Protein AF-A0A842KSX8-F1 (afdb_monomer)

Solvent-accessible surface area (backbone atoms only — not comparable to full-atom values): 4672 Å² total; per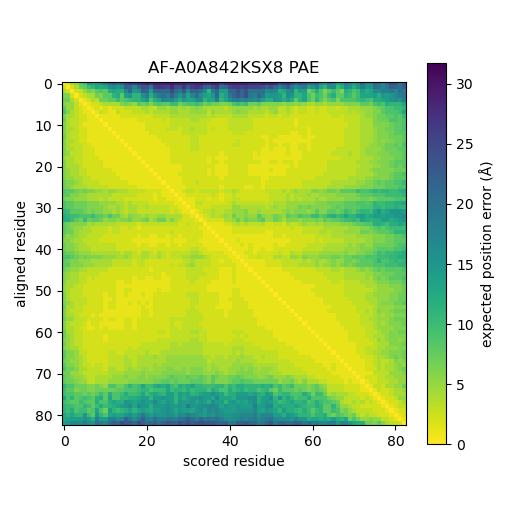-residue (Å²): 134,65,80,63,70,52,34,52,61,48,22,52,51,44,39,52,50,27,51,52,53,41,44,72,77,34,81,87,67,42,86,91,80,52,58,80,62,64,52,44,34,87,92,48,94,62,12,62,53,31,46,51,31,50,52,52,23,50,53,38,41,52,53,31,48,60,49,50,52,53,54,51,52,52,53,53,53,53,58,58,76,76,106

Secondary structure (DSSP, 8-state):
--GGGGHHHHHHHHHHHHHHHHHHH-TT--TTTS-GGGGG-TT-TTHHHHHHHHHHHHHHHHHHHHHHHHHHHHHHHHHHHT-

Foldseek 3Di:
DDPLVVLLVVLVVLLVVLLVVLCVVPVVDDPVPDDSCVSLDPPPPRNCSNVVSVVVSVVSVVSSVVVVVVVVVVVVVVVVVVD

Sequence (83 aa):
MSRVCLLGPLALIIAWATIFVSIMVNPWFNLFKGALSDLGALGLGTNYIFNTGLILTGIVFAIYAGFLERVLRNRVCQRFLNR

Radius of gyration: 18.04 Å; Cα contacts (8 Å, |Δi|>4): 54; chains: 1; bounding box: 41×23×50 Å

Structure (mmCIF, N/CA/C/O backbone):
data_AF-A0A842KSX8-F1
#
_entry.id   AF-A0A842KSX8-F1
#
loop_
_atom_site.group_PDB
_atom_site.id
_atom_site.type_symbol
_atom_site.label_atom_id
_atom_site.label_alt_id
_atom_site.label_comp_id
_atom_site.label_asym_id
_atom_site.label_entity_id
_atom_site.label_seq_id
_atom_site.pdbx_PDB_ins_code
_atom_site.Cartn_x
_atom_site.Cartn_y
_atom_site.Cartn_z
_atom_site.occupancy
_atom_site.B_iso_or_equiv
_atom_site.auth_seq_id
_atom_site.auth_comp_id
_atom_site.auth_asym_id
_atom_site.auth_atom_id
_atom_site.pdbx_PDB_model_num
ATOM 1 N N . MET A 1 1 ? -4.093 -2.341 24.988 1.00 51.19 1 MET A N 1
ATOM 2 C CA . MET A 1 1 ? -4.001 -1.787 23.618 1.00 51.19 1 MET A CA 1
ATOM 3 C C . MET A 1 1 ? -4.314 -2.897 22.631 1.00 51.19 1 MET A C 1
ATOM 5 O O . MET A 1 1 ? -3.646 -3.921 22.644 1.00 51.19 1 MET A O 1
ATOM 9 N N . SER A 1 2 ? -5.407 -2.766 21.888 1.00 55.16 2 SER A N 1
ATOM 10 C CA . SER A 1 2 ? -5.973 -3.823 21.04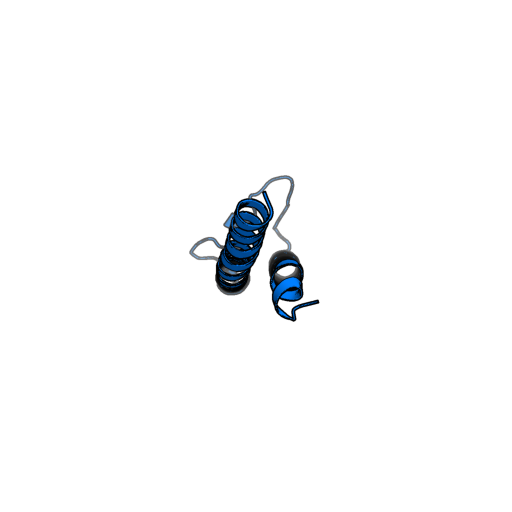3 1.00 55.16 2 SER A CA 1
ATOM 11 C C . SER A 1 2 ? -5.011 -4.172 19.900 1.00 55.16 2 SER A C 1
ATOM 13 O O . SER A 1 2 ? -4.509 -3.261 19.247 1.00 55.16 2 SER A O 1
ATOM 15 N N . ARG A 1 3 ? -4.806 -5.469 19.610 1.00 59.75 3 ARG A N 1
ATOM 16 C CA . ARG A 1 3 ? -3.965 -5.996 18.501 1.00 59.75 3 ARG A CA 1
ATOM 17 C C . ARG A 1 3 ? -4.226 -5.318 17.140 1.00 59.75 3 ARG A C 1
ATOM 19 O O . ARG A 1 3 ? -3.360 -5.259 16.282 1.00 59.75 3 ARG A O 1
ATOM 26 N N . VAL A 1 4 ? -5.411 -4.745 16.996 1.00 66.62 4 VAL A N 1
ATOM 27 C CA . VAL A 1 4 ? -5.909 -3.954 15.871 1.00 66.62 4 VAL A CA 1
ATOM 28 C C . VAL A 1 4 ? -5.116 -2.668 15.592 1.00 66.62 4 VAL A C 1
ATOM 30 O O . VAL A 1 4 ? -4.965 -2.304 14.431 1.00 66.62 4 VAL A O 1
ATOM 33 N N . CYS A 1 5 ? -4.573 -1.985 16.610 1.00 70.94 5 CYS A N 1
ATOM 34 C CA . CYS A 1 5 ? -3.760 -0.776 16.397 1.00 70.94 5 CYS A CA 1
ATOM 35 C C . CYS A 1 5 ? -2.496 -1.056 15.576 1.00 70.94 5 CYS A C 1
ATOM 37 O O . CYS A 1 5 ? -1.973 -0.140 14.953 1.00 70.94 5 CYS A O 1
ATOM 39 N N . LEU A 1 6 ? -2.019 -2.305 15.561 1.00 85.06 6 LEU A N 1
ATOM 40 C CA . LEU A 1 6 ? -0.829 -2.697 14.811 1.00 85.06 6 LE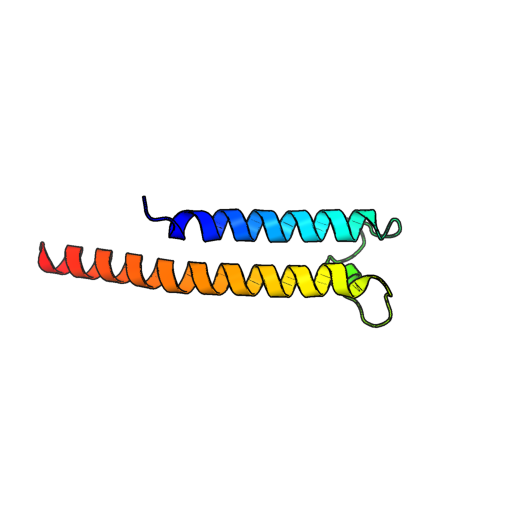U A CA 1
ATOM 41 C C . LEU A 1 6 ? -1.102 -2.866 13.310 1.00 85.06 6 LEU A C 1
ATOM 43 O O . LEU A 1 6 ? -0.154 -2.840 12.535 1.00 85.06 6 LEU A O 1
ATOM 47 N N . LEU A 1 7 ? -2.367 -2.984 12.882 1.00 90.06 7 LEU A N 1
ATOM 48 C CA . LEU A 1 7 ? -2.717 -3.162 11.467 1.00 90.06 7 LEU A CA 1
ATOM 49 C C . LEU A 1 7 ? -2.405 -1.920 10.621 1.00 90.06 7 LEU A C 1
ATOM 51 O O . LEU A 1 7 ? -1.961 -2.064 9.490 1.00 90.06 7 LEU A O 1
ATOM 55 N N . GLY A 1 8 ? -2.584 -0.713 11.169 1.00 89.38 8 GLY A N 1
ATOM 56 C CA . GLY A 1 8 ? -2.234 0.532 10.476 1.00 89.38 8 GLY A CA 1
ATOM 57 C C . GLY A 1 8 ? -0.729 0.633 10.177 1.00 89.38 8 GLY A C 1
ATOM 58 O O . GLY A 1 8 ? -0.350 0.710 9.008 1.00 89.38 8 GLY A O 1
ATOM 59 N N . PRO A 1 9 ? 0.148 0.564 11.199 1.00 93.31 9 PRO A N 1
ATOM 60 C CA . PRO A 1 9 ? 1.595 0.500 11.001 1.00 93.31 9 PRO A CA 1
ATOM 61 C C . PRO A 1 9 ? 2.034 -0.672 10.117 1.00 93.31 9 PRO A C 1
ATOM 63 O O . PRO A 1 9 ? 2.901 -0.499 9.267 1.00 93.31 9 PRO A O 1
ATOM 66 N N . LEU A 1 10 ? 1.412 -1.847 10.263 1.00 94.25 10 LEU A N 1
ATOM 67 C CA . LEU A 1 10 ? 1.696 -3.002 9.411 1.00 94.25 10 LEU A CA 1
ATOM 68 C C . LEU A 1 10 ? 1.389 -2.714 7.936 1.00 94.25 10 LEU A C 1
ATOM 70 O O . LEU A 1 10 ? 2.205 -3.041 7.081 1.00 94.25 10 LEU A O 1
ATOM 74 N N . ALA A 1 11 ? 0.261 -2.069 7.628 1.00 95.38 11 ALA A N 1
ATOM 75 C CA . ALA A 1 11 ? -0.079 -1.697 6.258 1.00 95.38 11 ALA A CA 1
ATOM 76 C C . ALA A 1 11 ? 0.956 -0.736 5.649 1.00 95.38 11 ALA A C 1
ATOM 78 O O . ALA A 1 11 ? 1.340 -0.908 4.495 1.00 95.38 11 ALA A O 1
ATOM 79 N N . LEU A 1 12 ? 1.467 0.226 6.429 1.00 95.88 12 LEU A N 1
ATOM 80 C CA . LEU A 1 12 ? 2.552 1.114 5.989 1.00 95.88 12 LEU A CA 1
ATOM 81 C C . LEU A 1 12 ? 3.851 0.350 5.718 1.00 95.88 12 LEU A C 1
ATOM 83 O O . LEU A 1 12 ? 4.514 0.617 4.719 1.00 95.88 12 LEU A O 1
ATOM 87 N N . ILE A 1 13 ? 4.204 -0.609 6.579 1.00 97.38 13 ILE A N 1
ATOM 88 C CA . ILE A 1 13 ? 5.387 -1.457 6.380 1.00 97.38 13 ILE A CA 1
ATOM 89 C C . ILE A 1 13 ? 5.248 -2.262 5.085 1.00 97.38 13 ILE A C 1
ATOM 91 O O . ILE A 1 13 ? 6.182 -2.280 4.288 1.00 97.38 13 ILE A O 1
ATOM 95 N N . ILE A 1 14 ? 4.086 -2.877 4.842 1.00 97.62 14 ILE A N 1
ATOM 96 C CA . ILE A 1 14 ? 3.820 -3.639 3.612 1.00 97.62 14 ILE A CA 1
ATOM 97 C C . ILE A 1 14 ? 3.923 -2.729 2.382 1.00 97.62 14 ILE A C 1
ATOM 99 O O . ILE A 1 14 ? 4.579 -3.103 1.407 1.00 97.62 14 ILE A O 1
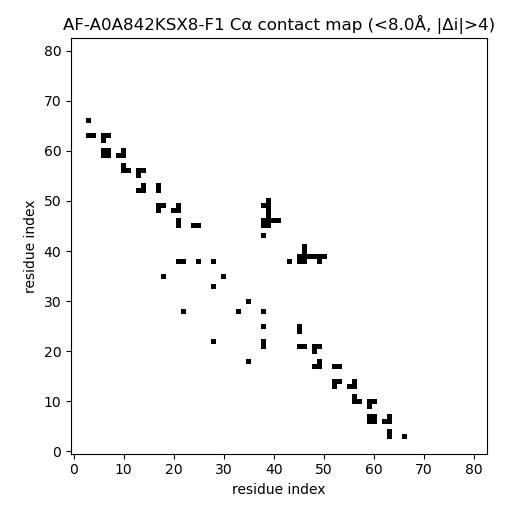ATOM 103 N N . ALA A 1 15 ? 3.339 -1.528 2.435 1.00 97.38 15 ALA A N 1
ATOM 104 C CA . ALA A 1 15 ? 3.372 -0.566 1.337 1.00 97.38 15 ALA A CA 1
ATOM 105 C C . ALA A 1 15 ? 4.810 -0.171 0.976 1.00 97.38 15 ALA A C 1
ATOM 107 O O . ALA A 1 15 ? 5.232 -0.322 -0.171 1.00 97.38 15 ALA A O 1
ATOM 108 N N . TRP A 1 16 ? 5.585 0.284 1.964 1.00 97.62 16 TRP A N 1
ATOM 109 C CA . TRP A 1 16 ? 6.965 0.710 1.747 1.00 97.62 16 TRP A CA 1
ATOM 110 C C . TRP A 1 16 ? 7.860 -0.449 1.324 1.00 97.62 16 TRP A C 1
ATOM 112 O O . TRP A 1 16 ? 8.617 -0.293 0.371 1.00 97.62 16 TRP A O 1
ATOM 122 N N . ALA A 1 17 ? 7.744 -1.620 1.956 1.00 97.94 17 ALA A N 1
ATOM 123 C CA . ALA A 1 17 ? 8.504 -2.803 1.557 1.00 97.94 17 ALA A CA 1
ATOM 124 C C . ALA A 1 17 ? 8.220 -3.186 0.095 1.00 97.94 17 ALA A C 1
ATOM 126 O O . ALA A 1 17 ? 9.153 -3.411 -0.671 1.00 97.94 17 ALA A O 1
ATOM 127 N N . THR A 1 18 ? 6.949 -3.178 -0.315 1.00 97.75 18 THR A N 1
ATOM 128 C CA . THR A 1 18 ? 6.547 -3.444 -1.706 1.00 97.75 18 THR A CA 1
ATOM 129 C C . THR A 1 18 ? 7.166 -2.433 -2.666 1.00 97.75 18 THR A C 1
ATOM 131 O O . THR A 1 18 ? 7.722 -2.827 -3.693 1.00 97.75 18 THR A O 1
ATOM 134 N N . ILE A 1 19 ? 7.097 -1.137 -2.338 1.00 97.25 19 ILE A N 1
ATOM 135 C CA . ILE A 1 19 ? 7.683 -0.063 -3.150 1.00 97.25 19 ILE A CA 1
ATOM 136 C C . ILE A 1 19 ? 9.194 -0.273 -3.284 1.00 97.25 19 ILE A C 1
ATOM 138 O O . ILE A 1 19 ? 9.701 -0.305 -4.401 1.00 97.25 19 ILE A O 1
ATOM 142 N N . PHE A 1 20 ? 9.907 -0.483 -2.175 1.00 97.12 20 PHE A N 1
ATOM 143 C CA . PHE A 1 20 ? 11.354 -0.699 -2.187 1.00 97.12 20 PHE A CA 1
ATOM 144 C C . PHE A 1 20 ? 11.749 -1.904 -3.039 1.00 97.12 20 PHE A C 1
ATOM 146 O O . PHE A 1 20 ? 12.604 -1.771 -3.911 1.00 97.12 20 PHE A O 1
ATOM 153 N N . VAL A 1 21 ? 11.101 -3.056 -2.844 1.00 98.00 21 VAL A N 1
ATOM 154 C CA . VAL A 1 21 ? 11.384 -4.263 -3.635 1.00 98.00 21 VAL A CA 1
ATOM 155 C C . VAL A 1 21 ? 11.099 -4.018 -5.118 1.00 98.00 21 VAL A C 1
ATOM 157 O O . VAL A 1 21 ? 11.914 -4.378 -5.966 1.00 98.00 21 VAL A O 1
ATOM 160 N N . SER A 1 22 ? 9.992 -3.348 -5.443 1.00 97.50 22 SER A N 1
ATOM 161 C CA . SER A 1 22 ? 9.634 -3.030 -6.830 1.00 97.50 22 SER A CA 1
ATOM 162 C C . SER A 1 22 ? 10.672 -2.122 -7.497 1.00 97.50 22 SER A C 1
ATOM 164 O O . SER A 1 22 ? 11.019 -2.354 -8.651 1.00 97.50 22 SER A O 1
ATOM 166 N N . ILE A 1 23 ? 11.209 -1.132 -6.775 1.00 96.81 23 ILE A N 1
ATOM 167 C CA . ILE A 1 23 ? 12.277 -0.248 -7.269 1.00 96.81 23 ILE A CA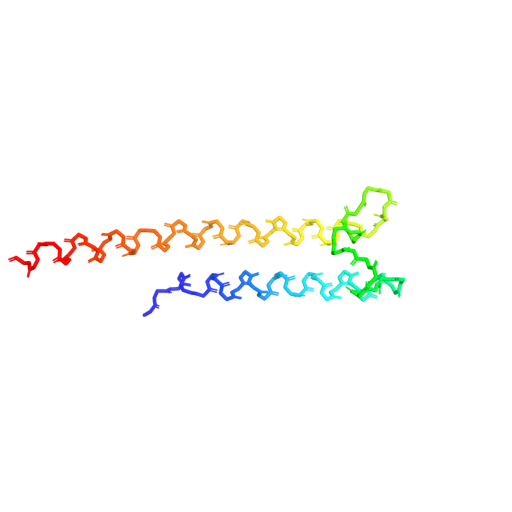 1
ATOM 168 C C . ILE A 1 23 ? 13.589 -1.021 -7.443 1.00 96.81 23 ILE A C 1
ATOM 170 O O . ILE A 1 23 ? 14.245 -0.884 -8.470 1.00 96.81 23 ILE A O 1
ATOM 174 N N . MET A 1 24 ? 13.966 -1.868 -6.480 1.00 96.94 24 MET A N 1
ATOM 175 C CA . MET A 1 24 ? 15.211 -2.646 -6.552 1.00 96.94 24 MET A CA 1
ATOM 176 C C . MET A 1 24 ? 15.239 -3.608 -7.744 1.00 96.94 24 MET A C 1
ATOM 178 O O . MET A 1 24 ? 16.289 -3.807 -8.350 1.00 96.94 24 MET A O 1
ATOM 182 N N . VAL A 1 25 ? 14.091 -4.189 -8.094 1.00 97.38 25 VAL A N 1
ATOM 183 C CA . VAL A 1 25 ? 13.954 -5.094 -9.245 1.00 97.38 25 VAL A CA 1
ATOM 184 C C . VAL A 1 25 ? 13.870 -4.331 -10.578 1.00 97.38 25 VAL A C 1
ATOM 186 O O . VAL A 1 25 ? 14.088 -4.917 -11.636 1.00 97.38 25 VAL A O 1
ATOM 189 N N . ASN A 1 26 ? 13.616 -3.018 -10.552 1.00 96.75 26 ASN A N 1
ATOM 190 C CA . ASN A 1 26 ? 13.492 -2.171 -11.738 1.00 96.75 26 ASN A CA 1
ATOM 191 C C . ASN A 1 26 ? 14.519 -1.017 -11.721 1.00 96.75 26 ASN A C 1
ATOM 193 O O . ASN A 1 26 ? 14.143 0.125 -11.464 1.00 96.75 26 ASN A O 1
ATOM 197 N N . PRO A 1 27 ? 15.807 -1.262 -12.055 1.00 94.12 27 PRO A N 1
ATOM 198 C CA . PRO A 1 27 ? 16.873 -0.250 -11.968 1.00 94.12 27 PRO A CA 1
ATOM 199 C C . PRO A 1 27 ? 16.674 0.984 -12.857 1.00 94.12 27 PRO A C 1
ATOM 201 O O . PRO A 1 27 ? 17.297 2.018 -12.637 1.00 94.12 27 PRO A O 1
ATOM 204 N N . TRP A 1 28 ? 15.824 0.875 -13.881 1.00 94.44 28 TRP A N 1
ATOM 205 C CA . TRP A 1 28 ? 15.443 1.985 -14.755 1.00 94.44 28 TRP A CA 1
ATOM 206 C C . TRP A 1 28 ? 14.539 3.009 -14.051 1.00 94.44 28 TRP A C 1
ATOM 208 O O . TRP A 1 28 ? 14.393 4.133 -14.533 1.00 94.44 28 TRP A O 1
ATOM 218 N N . PHE A 1 29 ? 13.913 2.629 -12.935 1.00 95.50 29 PHE A N 1
ATOM 219 C CA . PHE A 1 29 ? 12.942 3.456 -12.242 1.00 95.50 29 PHE A CA 1
ATOM 220 C C . PHE A 1 29 ? 13.600 4.653 -11.552 1.00 95.50 29 PHE A C 1
ATOM 222 O O . PHE A 1 29 ? 14.620 4.535 -10.872 1.00 95.50 29 PHE A O 1
ATOM 229 N N . ASN A 1 30 ? 12.973 5.822 -11.679 1.00 93.38 30 ASN A N 1
ATOM 230 C CA . ASN A 1 30 ? 13.433 7.054 -11.054 1.00 93.38 30 ASN A CA 1
ATOM 231 C C . ASN A 1 30 ? 12.249 7.795 -10.426 1.00 93.38 30 ASN A C 1
ATOM 233 O O . ASN A 1 30 ? 11.401 8.324 -11.141 1.00 93.38 30 ASN A O 1
ATOM 237 N N . LEU A 1 31 ? 12.243 7.888 -9.093 1.00 89.94 31 LEU A N 1
ATOM 238 C CA . LEU A 1 31 ? 11.194 8.555 -8.308 1.00 89.94 31 LEU A CA 1
ATOM 239 C C . LEU A 1 31 ? 10.969 10.030 -8.678 1.00 89.94 31 LEU A C 1
ATOM 241 O O . LEU A 1 31 ? 9.884 10.549 -8.450 1.00 89.94 31 LEU A O 1
ATOM 245 N N . PHE A 1 32 ? 11.977 10.713 -9.228 1.00 93.06 32 PHE A N 1
ATOM 246 C CA . PHE A 1 32 ? 11.889 12.126 -9.612 1.00 93.06 32 PHE A CA 1
ATOM 247 C C . PHE A 1 32 ? 11.486 12.335 -11.076 1.00 93.06 32 PHE A C 1
ATOM 249 O O . PHE A 1 32 ? 11.301 13.475 -11.495 1.00 93.06 32 PHE A O 1
ATOM 256 N N . LYS A 1 33 ? 11.394 11.261 -11.872 1.00 90.31 33 LYS A N 1
ATOM 257 C CA . LYS A 1 33 ? 11.062 11.329 -13.306 1.00 90.31 33 LYS A CA 1
ATOM 258 C C . LYS A 1 33 ? 9.831 10.511 -13.696 1.00 90.31 33 LYS A C 1
ATOM 260 O O . LYS A 1 33 ? 9.200 10.851 -14.689 1.00 90.31 33 LYS A O 1
ATOM 265 N N . GLY A 1 34 ? 9.519 9.448 -12.957 1.00 88.69 34 GLY A N 1
ATOM 266 C CA . GLY A 1 34 ? 8.388 8.553 -13.207 1.00 88.69 34 GLY A CA 1
ATOM 267 C C . GLY A 1 34 ? 7.393 8.520 -12.049 1.00 88.69 34 GLY A C 1
ATOM 268 O O . GLY A 1 34 ? 7.630 9.087 -10.981 1.00 88.69 34 GLY A O 1
ATOM 269 N N . ALA A 1 35 ? 6.277 7.829 -12.261 1.00 93.25 35 ALA A N 1
ATOM 270 C CA . ALA A 1 35 ? 5.250 7.605 -11.250 1.00 93.25 35 ALA A CA 1
ATOM 271 C C . ALA A 1 35 ? 5.387 6.201 -10.650 1.00 93.25 35 ALA A C 1
ATOM 273 O O . ALA A 1 35 ? 5.720 5.254 -11.352 1.00 93.25 35 ALA A O 1
ATOM 274 N N . LEU A 1 36 ? 5.052 6.013 -9.367 1.00 95.00 36 LEU A N 1
ATOM 275 C CA . LEU A 1 36 ? 5.048 4.670 -8.754 1.00 95.00 36 LEU A CA 1
ATOM 276 C C . LEU A 1 36 ? 4.168 3.669 -9.524 1.00 95.00 36 LEU A C 1
ATOM 278 O O . LEU A 1 36 ? 4.465 2.480 -9.533 1.00 95.00 36 LEU A O 1
ATOM 282 N N . SER A 1 37 ? 3.127 4.142 -10.212 1.00 95.00 37 SER A N 1
ATOM 283 C CA . SER A 1 37 ? 2.284 3.319 -11.082 1.00 95.00 37 SER A CA 1
ATOM 284 C C . SER A 1 37 ? 3.024 2.706 -12.272 1.00 95.00 37 SER A C 1
ATOM 286 O O . SER A 1 37 ? 2.578 1.676 -12.770 1.00 95.00 37 SER A O 1
ATOM 288 N N . ASP A 1 38 ? 4.151 3.275 -12.711 1.00 96.31 38 ASP A N 1
ATOM 289 C CA . ASP A 1 38 ? 4.961 2.717 -13.803 1.00 96.31 38 ASP A CA 1
ATOM 290 C C . ASP A 1 38 ? 5.531 1.343 -13.414 1.00 96.31 38 ASP A C 1
ATOM 292 O O . ASP A 1 38 ? 5.668 0.458 -14.257 1.00 96.31 38 ASP A O 1
ATOM 296 N N . LEU A 1 39 ? 5.769 1.119 -12.114 1.00 97.06 39 LEU A N 1
ATOM 297 C CA . LEU A 1 39 ? 6.156 -0.184 -11.558 1.00 97.06 39 LEU A CA 1
ATOM 298 C C . LEU A 1 39 ? 5.019 -1.215 -11.618 1.00 97.06 39 LEU A C 1
ATOM 300 O O . LEU A 1 39 ? 5.275 -2.405 -11.475 1.00 97.06 39 LEU A O 1
ATOM 304 N N . GLY A 1 40 ? 3.774 -0.775 -1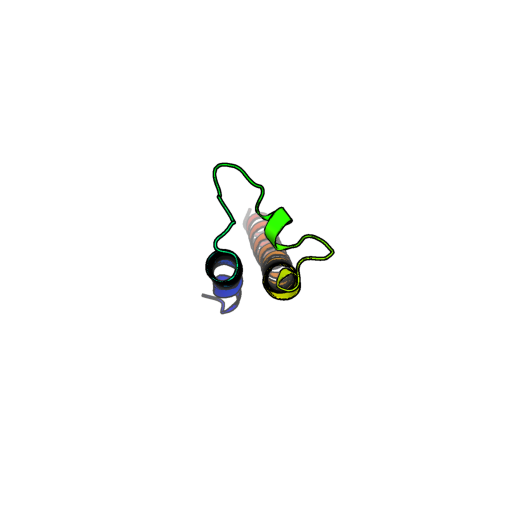1.809 1.00 97.25 40 GLY A N 1
ATOM 305 C CA . GLY A 1 40 ? 2.578 -1.609 -11.944 1.00 97.25 40 GLY A CA 1
ATOM 306 C C . GLY A 1 40 ? 2.033 -1.698 -13.373 1.00 97.25 40 GLY A C 1
ATOM 307 O O . GLY A 1 40 ? 0.962 -2.276 -13.570 1.00 97.25 40 GLY A O 1
ATOM 308 N N . ALA A 1 41 ? 2.730 -1.132 -14.364 1.00 96.88 41 ALA A N 1
ATOM 309 C CA . ALA A 1 41 ? 2.238 -1.013 -15.734 1.00 96.88 41 ALA A CA 1
ATOM 310 C C . ALA A 1 41 ? 2.021 -2.374 -16.426 1.00 96.88 41 ALA A C 1
ATOM 312 O O . ALA A 1 41 ? 2.728 -3.358 -16.188 1.00 96.88 41 ALA A O 1
ATOM 313 N N . LEU A 1 42 ? 1.035 -2.437 -17.327 1.00 96.25 42 LEU A N 1
ATOM 314 C CA . LEU A 1 42 ? 0.809 -3.613 -18.171 1.00 96.25 42 LEU A CA 1
ATOM 315 C C . LEU A 1 42 ? 2.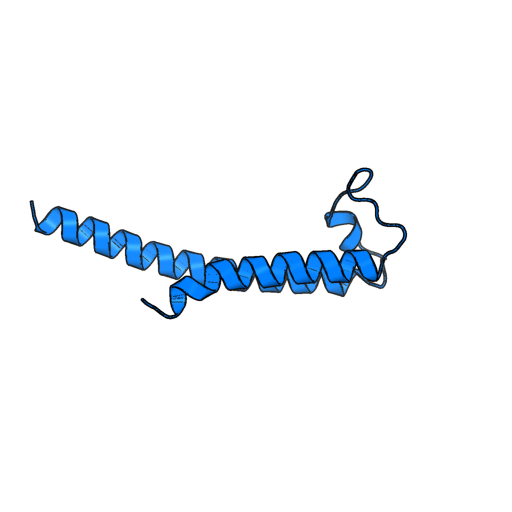004 -3.830 -19.111 1.00 96.25 42 LEU A C 1
ATOM 317 O O . LEU A 1 42 ? 2.566 -2.878 -19.643 1.00 96.25 42 LEU A O 1
ATOM 321 N N . GLY A 1 43 ? 2.390 -5.090 -19.315 1.00 94.50 43 GLY A N 1
ATOM 322 C CA . GLY A 1 43 ? 3.539 -5.459 -20.150 1.00 94.50 43 GLY A CA 1
ATOM 323 C C . GLY A 1 43 ? 4.893 -5.455 -19.430 1.00 94.50 43 GLY A C 1
ATOM 324 O O . GLY A 1 43 ? 5.850 -6.017 -19.956 1.00 94.50 43 GLY A O 1
ATOM 325 N N . LEU A 1 44 ? 4.984 -4.911 -18.211 1.00 95.12 44 LEU A N 1
ATOM 326 C CA . LEU A 1 44 ? 6.179 -5.043 -17.377 1.00 95.12 44 LEU A CA 1
ATOM 327 C C . LEU A 1 44 ? 6.170 -6.406 -16.667 1.00 95.12 44 LEU A C 1
ATOM 329 O O . LEU A 1 44 ? 5.293 -6.681 -15.852 1.00 95.12 44 LEU A O 1
ATOM 333 N N . GLY A 1 45 ? 7.171 -7.250 -16.934 1.00 97.12 45 GLY A N 1
ATOM 334 C CA . GLY A 1 45 ? 7.242 -8.616 -16.387 1.00 97.12 45 GLY A CA 1
ATOM 335 C C . GLY A 1 45 ? 7.306 -8.702 -14.855 1.00 97.12 45 GLY A C 1
ATOM 336 O O . GLY A 1 45 ? 7.041 -9.755 -14.288 1.00 97.12 45 GLY A O 1
ATOM 337 N N . THR A 1 46 ? 7.625 -7.598 -14.181 1.00 97.56 46 THR A N 1
ATOM 338 C CA . THR A 1 46 ? 7.759 -7.489 -12.720 1.00 97.56 46 THR A CA 1
ATOM 339 C C . THR A 1 46 ? 6.591 -6.732 -12.075 1.00 97.56 46 THR A C 1
ATOM 341 O O . THR A 1 46 ? 6.587 -6.536 -10.859 1.00 97.56 46 THR A O 1
ATOM 344 N N . ASN A 1 47 ? 5.571 -6.343 -12.856 1.00 97.69 47 ASN A N 1
ATOM 345 C CA . ASN A 1 47 ? 4.445 -5.528 -12.382 1.00 97.69 47 ASN A CA 1
ATOM 346 C C . ASN A 1 47 ? 3.638 -6.170 -11.250 1.00 97.69 47 ASN A C 1
ATOM 348 O O . ASN A 1 47 ? 3.050 -5.477 -10.416 1.00 97.69 47 ASN A O 1
ATOM 352 N N . TYR A 1 48 ? 3.627 -7.501 -11.203 1.00 97.50 48 TYR A N 1
ATOM 353 C CA . TYR A 1 48 ? 2.914 -8.270 -10.202 1.00 97.50 48 TYR A CA 1
ATOM 354 C C . TYR A 1 48 ? 3.446 -7.974 -8.800 1.00 97.50 48 TYR A C 1
ATOM 356 O O . TYR A 1 48 ? 2.660 -8.002 -7.861 1.00 97.50 48 TYR A O 1
ATOM 364 N N . ILE A 1 49 ? 4.731 -7.636 -8.638 1.00 97.75 49 ILE A N 1
ATOM 365 C CA . ILE A 1 49 ? 5.325 -7.311 -7.334 1.00 97.75 49 ILE A CA 1
ATOM 366 C C . ILE A 1 49 ? 4.643 -6.070 -6.756 1.00 97.75 49 ILE A C 1
ATOM 368 O O . ILE A 1 49 ? 4.103 -6.114 -5.650 1.00 97.75 49 ILE A O 1
ATOM 372 N N . PHE A 1 50 ? 4.599 -4.988 -7.536 1.00 97.88 50 PHE A N 1
ATOM 373 C CA . PHE A 1 50 ? 3.983 -3.737 -7.114 1.00 97.88 50 PHE A CA 1
ATOM 374 C C . PHE A 1 50 ? 2.468 -3.887 -6.931 1.00 97.88 50 PHE A C 1
ATOM 376 O O . PHE A 1 50 ? 1.926 -3.531 -5.885 1.00 97.88 50 PHE A O 1
ATOM 383 N N . ASN A 1 51 ? 1.784 -4.475 -7.918 1.00 98.25 51 ASN A N 1
ATOM 384 C CA . ASN A 1 51 ? 0.325 -4.579 -7.916 1.00 98.25 51 ASN A CA 1
ATOM 385 C C . ASN A 1 51 ? -0.198 -5.498 -6.802 1.00 98.25 51 ASN A C 1
ATOM 387 O O . ASN A 1 51 ? -1.162 -5.147 -6.122 1.00 98.25 51 ASN A O 1
ATOM 391 N N . THR A 1 52 ? 0.435 -6.650 -6.559 1.00 98.19 52 THR A N 1
ATOM 392 C CA . THR A 1 52 ? -0.003 -7.554 -5.481 1.00 98.19 52 THR A CA 1
ATOM 393 C C . THR A 1 52 ? 0.254 -6.960 -4.101 1.00 98.19 52 THR A C 1
ATOM 395 O O . THR A 1 52 ? -0.617 -7.047 -3.235 1.00 98.19 52 THR A O 1
ATOM 398 N N . GLY A 1 53 ? 1.391 -6.290 -3.894 1.00 97.94 53 GLY A N 1
ATOM 399 C CA . GLY A 1 53 ? 1.662 -5.615 -2.628 1.00 97.94 53 GLY A CA 1
ATOM 400 C C . GLY A 1 53 ? 0.768 -4.392 -2.393 1.00 97.94 53 GLY A C 1
ATOM 401 O O . GLY 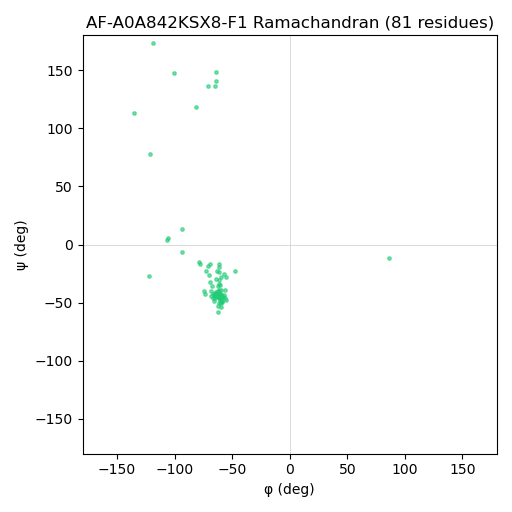A 1 53 ? 0.359 -4.149 -1.254 1.00 97.94 53 GLY A O 1
ATOM 402 N N . LEU A 1 54 ? 0.363 -3.677 -3.450 1.00 97.38 54 LEU A N 1
ATOM 403 C CA . LEU A 1 54 ? -0.641 -2.611 -3.369 1.00 97.38 54 LEU A CA 1
ATOM 404 C C . LEU A 1 54 ? -2.021 -3.161 -2.968 1.00 97.38 54 LEU A C 1
ATOM 406 O O . LEU A 1 54 ? -2.654 -2.619 -2.060 1.00 97.38 54 LEU A O 1
ATOM 410 N N . ILE A 1 55 ? -2.463 -4.265 -3.583 1.00 98.44 55 ILE A N 1
ATOM 411 C CA . ILE A 1 55 ? -3.712 -4.957 -3.215 1.00 98.44 55 ILE A CA 1
ATOM 412 C C . ILE A 1 55 ? -3.661 -5.406 -1.750 1.00 98.44 55 ILE A C 1
ATOM 414 O O . ILE A 1 55 ? -4.586 -5.126 -0.985 1.00 98.44 55 ILE A O 1
ATOM 418 N N . LEU A 1 56 ? -2.569 -6.055 -1.335 1.00 98.19 56 LEU A N 1
ATOM 419 C CA . LEU A 1 56 ? -2.390 -6.524 0.039 1.00 98.19 56 LEU A CA 1
ATOM 420 C C . LEU A 1 56 ? -2.438 -5.363 1.042 1.00 98.19 56 LEU A C 1
ATOM 422 O O . LEU A 1 56 ? -3.146 -5.438 2.045 1.00 98.19 56 LEU A O 1
ATOM 426 N N . THR A 1 57 ? -1.736 -4.269 0.743 1.00 98.00 57 THR A N 1
ATOM 427 C CA . THR A 1 57 ? -1.764 -3.033 1.535 1.00 98.00 57 THR A CA 1
ATOM 428 C C . THR A 1 57 ? -3.192 -2.512 1.689 1.00 98.00 57 THR A C 1
ATOM 430 O O . THR A 1 57 ? -3.621 -2.222 2.807 1.00 98.00 57 THR A O 1
ATOM 433 N N . GLY A 1 58 ? -3.947 -2.435 0.587 1.00 97.62 58 GLY A N 1
ATOM 434 C CA . GLY A 1 58 ? -5.338 -1.983 0.580 1.00 97.62 58 GLY A CA 1
ATOM 435 C C . GLY A 1 58 ? -6.249 -2.842 1.457 1.00 97.62 58 GLY A C 1
ATOM 436 O O . GLY A 1 58 ? -7.038 -2.302 2.231 1.00 97.62 58 GLY A O 1
ATOM 437 N N . ILE A 1 59 ? -6.093 -4.169 1.412 1.00 97.88 59 ILE A N 1
ATOM 438 C CA . ILE A 1 59 ? -6.847 -5.102 2.265 1.00 97.88 59 ILE A CA 1
ATOM 439 C C . ILE A 1 59 ? -6.561 -4.835 3.749 1.00 97.88 59 ILE A C 1
ATOM 441 O O . ILE A 1 59 ? -7.494 -4.694 4.542 1.00 97.88 59 ILE A O 1
ATOM 445 N N . VAL A 1 60 ? -5.286 -4.721 4.141 1.00 96.25 60 VAL A N 1
ATOM 446 C CA . VAL A 1 60 ? -4.917 -4.475 5.548 1.00 96.25 60 VAL A CA 1
ATOM 447 C C . VAL A 1 60 ? -5.429 -3.109 6.018 1.00 96.25 60 VAL A C 1
ATOM 449 O O . VAL A 1 60 ? -5.973 -3.005 7.122 1.00 96.25 60 VAL A O 1
ATOM 452 N N . PHE A 1 61 ? -5.335 -2.078 5.172 1.00 95.88 61 PHE A N 1
ATOM 453 C CA . PHE A 1 61 ? -5.894 -0.754 5.457 1.00 95.88 61 PHE A CA 1
ATOM 454 C C . PHE A 1 61 ? -7.413 -0.781 5.629 1.00 95.88 61 PHE A C 1
ATOM 456 O O . PHE A 1 61 ? -7.921 -0.176 6.572 1.00 95.88 61 PHE A O 1
ATOM 463 N N . ALA A 1 62 ? -8.141 -1.491 4.764 1.00 95.81 62 ALA A N 1
ATOM 464 C CA . ALA A 1 62 ? -9.594 -1.600 4.849 1.00 95.81 62 ALA A CA 1
ATOM 465 C C . ALA A 1 62 ? -10.034 -2.265 6.163 1.00 95.81 62 ALA A C 1
ATOM 467 O O . ALA A 1 62 ? -10.944 -1.777 6.838 1.00 95.81 62 ALA A O 1
ATOM 468 N N . ILE A 1 63 ? -9.337 -3.329 6.579 1.00 94.44 63 ILE A N 1
ATOM 469 C CA . ILE A 1 63 ? -9.581 -3.984 7.870 1.00 94.44 63 ILE A CA 1
ATOM 470 C C . ILE A 1 63 ? -9.318 -2.998 9.015 1.00 94.44 63 ILE A C 1
ATOM 472 O O . ILE A 1 63 ? -10.175 -2.826 9.885 1.00 94.44 63 ILE A O 1
ATOM 476 N N . TYR A 1 64 ? -8.166 -2.317 9.013 1.00 93.44 64 TYR A N 1
ATOM 477 C CA . TYR A 1 64 ? -7.833 -1.315 10.028 1.00 93.44 64 TYR A CA 1
ATOM 478 C C . TYR A 1 64 ? -8.893 -0.206 10.118 1.00 93.44 64 TYR A C 1
ATOM 480 O O . TYR A 1 64 ? -9.342 0.118 11.218 1.00 93.44 64 TYR A O 1
ATOM 488 N N . ALA A 1 65 ? -9.339 0.329 8.979 1.00 92.88 65 ALA A N 1
ATOM 489 C CA . ALA A 1 65 ? -10.359 1.371 8.913 1.00 92.88 65 ALA A CA 1
ATOM 490 C C . ALA A 1 65 ? -11.692 0.912 9.524 1.00 92.88 65 ALA A C 1
ATOM 492 O O . ALA A 1 65 ? -12.247 1.614 10.370 1.00 92.88 65 ALA A O 1
ATOM 493 N N . GLY A 1 66 ? -12.163 -0.294 9.183 1.00 92.19 66 GLY A N 1
ATOM 494 C CA . GLY A 1 66 ? -13.398 -0.849 9.745 1.00 92.19 66 GLY A CA 1
ATOM 495 C C . GLY A 1 66 ? -13.340 -1.021 11.266 1.00 92.19 66 GLY A C 1
ATOM 496 O O . GLY A 1 66 ? -14.325 -0.794 11.973 1.00 92.19 66 GLY A O 1
ATOM 497 N N . PHE A 1 67 ? -12.175 -1.368 11.814 1.00 89.94 67 PHE A N 1
ATOM 498 C CA . PHE A 1 67 ? -12.004 -1.389 13.263 1.00 89.94 67 PHE A CA 1
ATOM 499 C C . PHE A 1 67 ? -11.918 0.006 13.886 1.00 89.94 67 PHE A C 1
ATOM 501 O O . PHE A 1 67 ? -12.508 0.231 14.947 1.00 89.94 67 PHE A O 1
ATOM 508 N N . LEU A 1 68 ? -11.175 0.926 13.267 1.00 90.00 68 LEU A N 1
ATOM 509 C CA . LEU A 1 68 ? -11.038 2.299 13.747 1.00 90.00 68 LEU A CA 1
ATOM 510 C C . LEU A 1 68 ? -12.415 2.957 13.869 1.00 90.00 68 LEU A C 1
ATOM 512 O O . LEU A 1 68 ? -12.727 3.556 14.897 1.00 90.00 68 LEU A O 1
ATOM 516 N N . GLU A 1 69 ? -13.271 2.757 12.873 1.00 91.75 69 GLU A N 1
ATOM 517 C CA . GLU A 1 69 ? -14.645 3.245 12.854 1.00 91.75 69 GLU A CA 1
ATOM 518 C C . GLU A 1 69 ? -15.472 2.726 14.046 1.00 91.75 69 GLU A C 1
ATOM 520 O O . GLU A 1 69 ? -16.139 3.507 14.729 1.00 91.75 69 GLU A O 1
ATOM 525 N N . ARG A 1 70 ? -15.381 1.424 14.362 1.00 88.19 70 ARG A N 1
ATOM 526 C CA . ARG A 1 70 ? -16.050 0.824 15.535 1.00 88.19 70 ARG A CA 1
ATOM 527 C C . ARG A 1 70 ? -15.568 1.443 16.846 1.00 88.19 70 ARG A C 1
ATOM 529 O O . ARG A 1 70 ? -16.378 1.761 17.714 1.00 88.19 70 ARG A O 1
ATOM 536 N N . VAL A 1 71 ? -14.257 1.636 16.994 1.00 88.06 71 VAL A N 1
ATOM 537 C CA . VAL A 1 71 ? -13.673 2.244 18.201 1.00 88.06 71 VAL A CA 1
ATOM 538 C C . VAL A 1 71 ? -14.127 3.695 18.355 1.00 88.06 71 VAL A C 1
ATOM 540 O O . VAL A 1 71 ? -14.501 4.103 19.457 1.00 88.06 71 VAL A O 1
ATOM 543 N N . LEU A 1 72 ? -14.123 4.467 17.267 1.00 89.06 72 LEU A N 1
ATOM 544 C CA . LEU A 1 72 ? -14.549 5.864 17.276 1.00 89.06 72 LEU A CA 1
ATOM 545 C C . LEU A 1 72 ? -16.040 5.998 17.600 1.00 89.06 72 LEU A C 1
ATOM 547 O O . LEU A 1 72 ? -16.392 6.799 18.466 1.00 89.06 72 LEU A O 1
ATOM 551 N N . ARG A 1 73 ? -16.909 5.171 17.002 1.00 88.50 73 ARG A N 1
ATOM 552 C CA . ARG A 1 73 ? -18.341 5.158 17.342 1.00 88.50 73 ARG A CA 1
ATOM 553 C C . ARG A 1 73 ? -18.591 4.853 18.815 1.00 88.50 73 ARG A C 1
ATOM 555 O O . ARG A 1 73 ? -19.351 5.576 19.457 1.00 88.50 73 ARG A O 1
ATOM 562 N N . ASN A 1 74 ? -17.901 3.859 19.374 1.00 85.19 74 ASN A N 1
ATOM 563 C CA . ASN A 1 74 ? -18.037 3.519 20.792 1.00 85.19 74 ASN A CA 1
ATOM 564 C C . ASN A 1 74 ? -17.617 4.682 21.703 1.00 85.19 74 ASN A C 1
ATOM 566 O O . ASN A 1 74 ? -18.308 4.986 22.672 1.00 85.19 74 ASN A O 1
ATOM 570 N N . ARG A 1 75 ? -16.521 5.378 21.371 1.00 82.88 75 ARG A N 1
ATOM 571 C CA . ARG A 1 75 ? -16.040 6.545 22.132 1.00 82.88 75 ARG A CA 1
ATOM 572 C C . ARG A 1 75 ? -17.022 7.717 22.080 1.00 82.88 75 ARG A C 1
ATOM 574 O O . ARG A 1 75 ? -17.236 8.368 23.099 1.00 82.88 75 ARG A O 1
ATOM 581 N N . VAL A 1 76 ? -17.608 7.992 20.912 1.00 84.56 76 VAL A N 1
ATOM 582 C CA . VAL A 1 76 ? -18.593 9.075 20.737 1.00 84.56 76 VAL A CA 1
ATOM 583 C C . VAL A 1 76 ? -19.877 8.770 21.506 1.00 84.56 76 VAL A C 1
ATOM 585 O O . VAL A 1 76 ? -20.354 9.628 22.243 1.00 84.56 76 VAL A O 1
ATOM 588 N N . CYS A 1 77 ? -20.396 7.543 21.402 1.00 79.81 77 CYS A N 1
ATOM 589 C CA . CYS A 1 77 ? -21.605 7.124 22.113 1.00 79.81 77 CYS A CA 1
ATOM 590 C C . CYS A 1 77 ? -21.420 7.177 23.641 1.00 79.81 77 CYS A C 1
ATOM 592 O O . CYS A 1 77 ? -22.239 7.772 24.337 1.00 79.81 77 CYS A O 1
ATOM 594 N N . GLN A 1 78 ? -20.295 6.672 24.164 1.00 79.75 78 GLN A N 1
ATOM 595 C CA . GLN A 1 78 ? -19.969 6.777 25.594 1.00 79.75 78 GLN A CA 1
ATOM 596 C C . GLN A 1 78 ? -19.877 8.228 26.075 1.00 79.75 78 GLN A C 1
ATOM 598 O O . GLN A 1 78 ? -20.323 8.551 27.172 1.00 79.75 78 GLN A O 1
ATOM 603 N N . ARG A 1 79 ? -19.311 9.123 25.259 1.00 82.69 79 ARG A N 1
ATOM 604 C CA . ARG A 1 79 ? -19.197 10.542 25.608 1.00 82.69 79 ARG A CA 1
ATOM 605 C C . ARG A 1 79 ? -20.545 11.266 25.612 1.00 82.69 79 ARG A C 1
ATOM 607 O O . ARG A 1 79 ? -20.670 12.254 26.326 1.00 82.69 79 ARG A O 1
ATOM 614 N N . PHE A 1 80 ? -21.520 10.786 24.840 1.00 79.94 80 PHE A N 1
ATOM 615 C CA . PHE A 1 80 ? -22.900 11.275 24.872 1.00 79.94 80 PHE A CA 1
ATOM 616 C C . PHE A 1 80 ? -23.662 10.793 26.111 1.00 79.94 80 PHE A C 1
ATOM 618 O O . PHE A 1 80 ? -24.388 11.580 26.694 1.00 79.94 80 PHE A O 1
ATOM 625 N N . LEU A 1 81 ? -23.476 9.535 26.530 1.00 81.25 81 LEU A N 1
ATOM 626 C CA . LEU A 1 81 ? -24.153 8.963 27.706 1.00 81.25 81 LEU A CA 1
ATOM 627 C C . LEU A 1 81 ? -23.627 9.497 29.052 1.00 81.25 81 LEU A C 1
ATOM 629 O O . LEU A 1 81 ? -24.333 9.425 30.048 1.00 81.25 81 LEU A O 1
ATOM 633 N N . ASN A 1 82 ? -22.392 10.008 29.086 1.00 75.69 82 ASN A N 1
ATOM 634 C C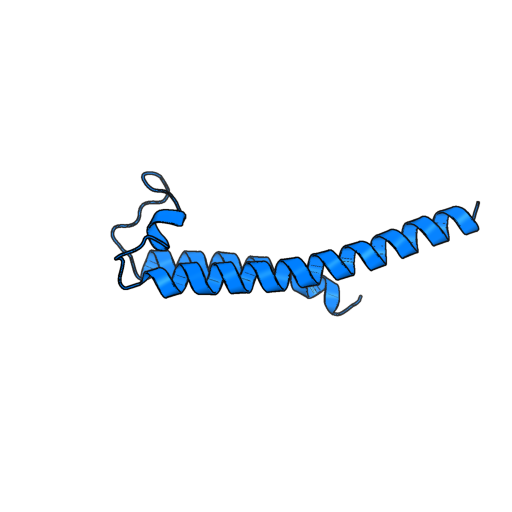A . ASN A 1 82 ? -21.766 10.605 30.277 1.00 75.69 82 ASN A CA 1
ATOM 635 C C . ASN A 1 82 ? -21.937 12.140 30.366 1.00 75.69 82 ASN A C 1
ATOM 637 O O . ASN A 1 82 ? -21.214 12.786 31.128 1.00 75.69 82 ASN A O 1
ATOM 641 N N . ARG A 1 83 ? -22.822 12.734 29.560 1.00 64.94 83 ARG A N 1
ATOM 642 C CA . ARG A 1 83 ? -23.264 14.131 29.683 1.00 64.94 83 ARG A CA 1
ATOM 643 C C . ARG A 1 83 ? -24.700 14.167 30.172 1.00 64.94 83 ARG A C 1
ATOM 645 O O . ARG A 1 83 ? -25.001 15.122 30.915 1.00 64.94 83 ARG A O 1
#

pLDDT: mean 91.05, std 9.95, range [51.19, 98.44]

Mean predicted aligned error: 5.02 Å